Protein AF-X1S0A5-F1 (afdb_monomer_lite)

Organism: NCBI:txid412755

Secondary structure (DSSP, 8-state):
---EE--B--S-HHHHHHHTTPPTT-----B--EE--SSPPP-

InterPro domains:
  IPR000415 Nitroreductase-like [G3DSA:3.40.109.10] (1-43)
  IPR000415 Nitroreductase-like [SSF55469] (1-42)

Foldseek 3Di:
DQKAWDWDQDDDFVVVCVVVVPDPPDTDRTDTDMDHDPDDDDD

Radius of gyration: 13.63 Å; chains: 1; bounding box: 30×20×33 Å

Structure (mmCIF, N/CA/C/O backbone):
data_AF-X1S0A5-F1
#
_entry.id   AF-X1S0A5-F1
#
loop_
_atom_site.group_PDB
_atom_site.id
_atom_site.type_symbol
_atom_site.label_atom_id
_atom_site.label_alt_id
_atom_site.label_comp_id
_atom_site.label_asym_id
_atom_site.label_entity_id
_atom_site.label_seq_id
_atom_site.pdbx_PDB_ins_code
_atom_site.Cartn_x
_atom_site.Cartn_y
_atom_site.Cartn_z
_atom_site.occupancy
_atom_site.B_iso_or_equiv
_atom_site.auth_seq_id
_atom_site.auth_comp_id
_atom_site.auth_asym_id
_atom_site.auth_atom_id
_atom_site.pdbx_PDB_model_num
ATOM 1 N N . LEU A 1 1 ? 18.046 -9.789 -3.464 1.00 84.88 1 LEU A N 1
ATOM 2 C CA . LEU A 1 1 ? 16.667 -10.102 -3.901 1.00 84.88 1 LEU A CA 1
ATOM 3 C C . LEU A 1 1 ? 16.240 -9.314 -5.135 1.00 84.88 1 LEU A C 1
ATOM 5 O O . LEU A 1 1 ? 15.402 -9.842 -5.835 1.00 84.88 1 LEU A O 1
ATOM 9 N N . GLY A 1 2 ? 16.784 -8.122 -5.430 1.00 90.25 2 GLY A N 1
ATOM 10 C CA . GLY A 1 2 ? 16.363 -7.349 -6.614 1.00 90.25 2 GLY A CA 1
ATOM 11 C C . GLY A 1 2 ? 14.942 -6.783 -6.506 1.00 90.25 2 GLY A C 1
ATOM 12 O O . GLY A 1 2 ? 14.313 -6.516 -7.521 1.00 90.25 2 GLY A O 1
ATOM 13 N N . LEU A 1 3 ? 14.428 -6.653 -5.280 1.00 93.88 3 LEU A N 1
ATOM 14 C CA . LEU A 1 3 ? 13.075 -6.186 -5.005 1.00 93.88 3 LEU A CA 1
ATOM 15 C C . LEU A 1 3 ? 13.057 -4.671 -4.803 1.00 93.88 3 LEU A C 1
ATOM 17 O O . LEU A 1 3 ? 13.984 -4.112 -4.215 1.00 93.88 3 LEU A O 1
ATOM 21 N N . GLY A 1 4 ? 11.969 -4.050 -5.242 1.00 93.44 4 GLY A N 1
ATOM 22 C CA . GLY A 1 4 ? 11.617 -2.662 -4.984 1.00 93.44 4 GLY A CA 1
ATOM 23 C C . GLY A 1 4 ? 10.282 -2.546 -4.250 1.00 93.44 4 GLY A C 1
ATOM 24 O O . GLY A 1 4 ? 9.514 -3.506 -4.152 1.00 93.44 4 GLY A O 1
ATOM 25 N N . THR A 1 5 ? 10.022 -1.346 -3.736 1.00 95.44 5 THR A N 1
ATOM 26 C CA . THR A 1 5 ? 8.759 -0.967 -3.097 1.00 95.44 5 THR A CA 1
ATOM 27 C C . THR A 1 5 ? 8.401 0.469 -3.448 1.00 95.44 5 THR A C 1
ATOM 29 O O . THR A 1 5 ? 9.266 1.258 -3.828 1.00 95.44 5 THR A O 1
ATOM 32 N N . VAL A 1 6 ? 7.131 0.816 -3.272 1.00 94.25 6 VAL A N 1
ATOM 33 C CA . VAL A 1 6 ? 6.645 2.197 -3.307 1.00 94.25 6 VAL A CA 1
ATOM 34 C C . VAL A 1 6 ? 5.983 2.505 -1.972 1.00 94.25 6 VAL A C 1
ATOM 36 O O . VAL A 1 6 ? 5.225 1.691 -1.461 1.00 94.25 6 VAL A O 1
ATOM 39 N N . HIS A 1 7 ? 6.270 3.672 -1.407 1.00 96.44 7 HIS A N 1
ATOM 40 C CA . HIS A 1 7 ? 5.577 4.191 -0.232 1.00 96.44 7 HIS A CA 1
ATOM 41 C C . HIS A 1 7 ? 4.210 4.735 -0.662 1.00 96.44 7 HIS A C 1
ATOM 43 O O . HIS A 1 7 ? 4.124 5.774 -1.321 1.00 96.44 7 HIS A O 1
ATOM 49 N N . VAL A 1 8 ? 3.133 4.004 -0.365 1.00 97.25 8 VAL A N 1
ATOM 50 C CA . VAL A 1 8 ? 1.775 4.369 -0.787 1.00 97.25 8 VAL A CA 1
ATOM 51 C C . VAL A 1 8 ? 0.991 4.902 0.406 1.00 97.25 8 VAL A C 1
ATOM 53 O O . VAL A 1 8 ? 0.533 4.136 1.251 1.00 97.25 8 VAL A O 1
ATOM 56 N N . GLY A 1 9 ? 0.800 6.223 0.436 1.00 97.19 9 GLY A N 1
ATOM 57 C CA . GLY A 1 9 ? -0.093 6.913 1.379 1.00 97.19 9 GLY A CA 1
ATOM 58 C C . GLY A 1 9 ? -1.468 7.268 0.796 1.00 97.19 9 GLY A C 1
ATOM 59 O O . GLY A 1 9 ? -2.381 7.626 1.535 1.00 97.19 9 GLY A O 1
ATOM 60 N N . LEU A 1 10 ? -1.636 7.180 -0.529 1.00 97.69 10 LEU A N 1
ATOM 61 C CA . LEU A 1 10 ? -2.880 7.537 -1.214 1.00 97.69 10 LEU A CA 1
ATOM 62 C C . LEU A 1 10 ? -3.734 6.293 -1.480 1.00 97.69 10 LEU A C 1
ATOM 64 O O . LEU A 1 10 ? -3.475 5.540 -2.416 1.00 97.69 10 LEU A O 1
ATOM 68 N N . PHE A 1 11 ? -4.765 6.090 -0.663 1.00 96.81 11 PHE A N 1
ATOM 69 C CA . PHE A 1 11 ? -5.728 4.996 -0.796 1.00 96.81 11 PHE A CA 1
ATOM 70 C C . PHE A 1 11 ? -7.039 5.320 -0.063 1.00 96.81 11 PHE A C 1
ATOM 72 O O . PHE A 1 11 ? -7.091 6.206 0.789 1.00 96.81 11 PHE A O 1
ATOM 79 N N . ASP A 1 12 ? -8.111 4.586 -0.374 1.00 97.56 12 ASP A N 1
ATOM 80 C CA . ASP A 1 12 ? -9.360 4.659 0.393 1.00 97.56 12 ASP A CA 1
ATOM 81 C C . ASP A 1 12 ? -9.198 3.911 1.721 1.00 97.56 12 ASP A C 1
ATOM 83 O O . ASP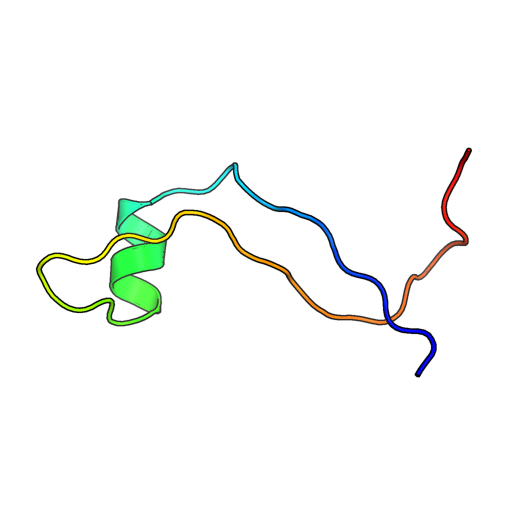 A 1 12 ? -9.271 2.680 1.780 1.00 97.56 12 ASP A O 1
ATOM 87 N N . THR A 1 13 ? -8.993 4.666 2.798 1.00 96.44 13 THR A N 1
ATOM 88 C CA . THR A 1 13 ? -8.762 4.112 4.134 1.00 96.44 13 THR A CA 1
ATOM 89 C C . THR A 1 13 ? -9.904 3.212 4.599 1.00 96.44 13 THR A C 1
ATOM 91 O O . THR A 1 13 ? -9.641 2.162 5.171 1.00 96.44 13 THR A O 1
ATOM 94 N N . LYS A 1 14 ? -11.174 3.564 4.346 1.00 95.44 14 LYS A N 1
ATOM 95 C CA . LYS A 1 14 ? -12.312 2.752 4.819 1.00 95.44 14 LYS A CA 1
ATOM 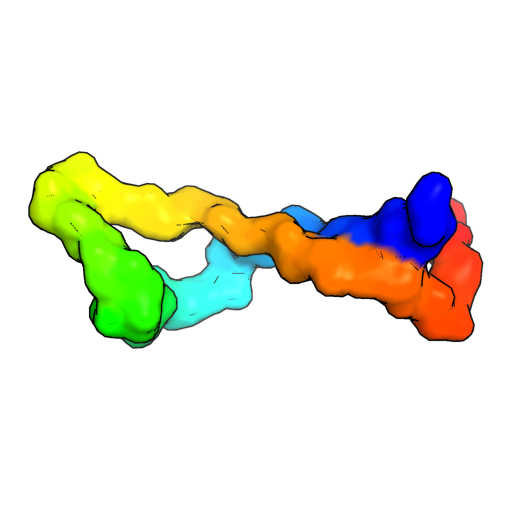96 C C . LYS A 1 14 ? -12.330 1.400 4.125 1.00 95.44 14 LYS A C 1
ATOM 98 O O . LYS A 1 14 ? -12.543 0.371 4.764 1.00 95.44 14 LYS A O 1
ATOM 103 N N . ARG A 1 15 ? -12.087 1.413 2.816 1.00 97.94 15 ARG A N 1
ATOM 104 C CA . ARG A 1 15 ? -12.071 0.201 2.002 1.00 97.94 15 ARG A CA 1
ATOM 105 C C . ARG A 1 15 ? -10.904 -0.707 2.379 1.00 97.94 15 ARG A C 1
ATOM 107 O O . ARG A 1 15 ? -11.115 -1.896 2.581 1.00 97.94 15 ARG A O 1
ATOM 114 N N . VAL A 1 16 ? -9.704 -0.147 2.533 1.00 97.69 16 VAL A N 1
ATOM 115 C CA . VAL A 1 16 ? -8.499 -0.909 2.899 1.00 97.69 16 VAL A CA 1
ATOM 116 C C . VAL A 1 16 ? -8.613 -1.494 4.310 1.00 97.69 16 VAL A C 1
ATOM 118 O O . VAL A 1 16 ? -8.345 -2.677 4.485 1.00 97.69 16 VAL A O 1
ATOM 121 N N . THR A 1 17 ? -9.090 -0.722 5.292 1.00 97.44 17 THR A N 1
ATOM 122 C CA . THR A 1 17 ? -9.339 -1.206 6.664 1.00 97.44 17 THR A CA 1
ATOM 123 C C . THR A 1 17 ? -10.266 -2.422 6.677 1.00 97.44 17 THR A C 1
ATOM 125 O O . THR A 1 17 ? -10.009 -3.370 7.412 1.00 97.44 17 THR A O 1
ATOM 128 N N . SER A 1 18 ? -11.315 -2.419 5.844 1.00 97.38 18 SER A N 1
ATOM 129 C CA . SER A 1 18 ? -12.234 -3.556 5.731 1.00 97.38 18 SER A CA 1
ATOM 130 C C . SER A 1 18 ? -11.629 -4.756 5.005 1.00 97.38 18 SER A C 1
ATOM 132 O O . SER A 1 18 ? -11.953 -5.877 5.362 1.00 97.38 18 SER A O 1
ATOM 134 N N . ILE A 1 19 ? -10.806 -4.549 3.972 1.00 97.94 19 ILE A N 1
ATOM 135 C CA . ILE A 1 19 ? -10.175 -5.648 3.218 1.00 97.94 19 ILE A CA 1
ATOM 136 C C . ILE A 1 19 ? -9.123 -6.364 4.068 1.00 97.94 19 ILE A C 1
ATOM 138 O O . ILE A 1 19 ? -8.964 -7.574 3.959 1.00 97.94 19 ILE A O 1
ATOM 142 N N . LEU A 1 20 ? -8.384 -5.606 4.878 1.00 97.19 20 LEU A N 1
ATOM 143 C CA . LEU A 1 20 ? -7.298 -6.122 5.709 1.00 97.19 20 LEU A CA 1
ATOM 144 C C . LEU A 1 20 ? -7.758 -6.561 7.107 1.00 97.19 20 LEU A C 1
ATOM 146 O O . LEU A 1 20 ? -6.905 -6.890 7.928 1.00 97.19 20 LEU A O 1
ATOM 150 N N . ASP A 1 21 ? -9.065 -6.526 7.391 1.00 97.75 21 ASP A N 1
ATOM 151 C CA . ASP A 1 21 ? -9.645 -6.842 8.703 1.00 97.75 21 ASP A CA 1
ATOM 152 C C . ASP A 1 21 ? -8.923 -6.132 9.863 1.00 97.75 21 ASP A C 1
ATOM 154 O O . ASP A 1 21 ? -8.568 -6.724 10.886 1.00 97.75 21 ASP A O 1
ATOM 158 N N . VAL A 1 22 ? -8.666 -4.830 9.695 1.00 97.50 22 VAL A N 1
ATOM 159 C CA . VAL A 1 22 ? -7.882 -4.057 10.666 1.00 97.50 22 VAL A CA 1
ATOM 160 C C . VAL A 1 22 ? -8.634 -3.975 12.001 1.00 97.50 22 VAL A C 1
ATOM 162 O O . VAL A 1 22 ? -9.789 -3.536 12.026 1.00 97.50 22 VAL A O 1
ATOM 165 N N . PRO A 1 23 ? -7.997 -4.343 13.130 1.00 97.00 23 PRO A N 1
ATOM 166 C CA . PRO A 1 23 ? -8.648 -4.312 14.433 1.00 97.00 23 PRO A CA 1
ATOM 167 C C . PRO A 1 23 ? -9.085 -2.905 14.858 1.00 97.00 23 PRO A C 1
ATOM 169 O O . PRO A 1 23 ? -8.465 -1.896 14.515 1.00 97.00 23 PRO A O 1
ATOM 172 N N . GLY A 1 24 ? -10.129 -2.838 15.686 1.00 96.75 24 GLY A N 1
ATOM 173 C CA . GLY A 1 24 ? -10.574 -1.582 16.288 1.00 96.75 24 GLY A CA 1
ATOM 174 C C . GLY A 1 24 ? -9.455 -0.893 17.077 1.00 96.75 24 GLY A C 1
ATOM 175 O O . GLY A 1 24 ? -8.710 -1.541 17.809 1.00 96.75 24 GLY A O 1
ATOM 176 N N . GLY A 1 25 ? -9.341 0.428 16.923 1.00 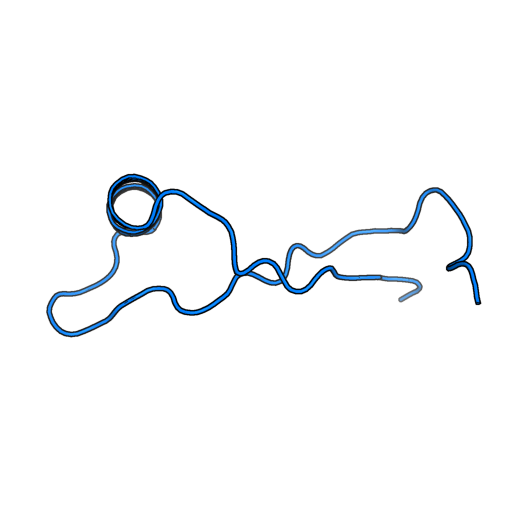96.81 25 GLY A N 1
ATOM 177 C CA . GLY A 1 25 ? -8.268 1.226 17.529 1.00 96.81 25 GLY A CA 1
ATOM 178 C C . GLY A 1 25 ? -6.984 1.306 16.696 1.00 96.81 25 GLY A C 1
ATOM 179 O O . GLY A 1 25 ? -6.072 2.032 17.082 1.00 96.81 25 GLY A O 1
ATOM 180 N N . PHE A 1 26 ? -6.925 0.626 15.548 1.00 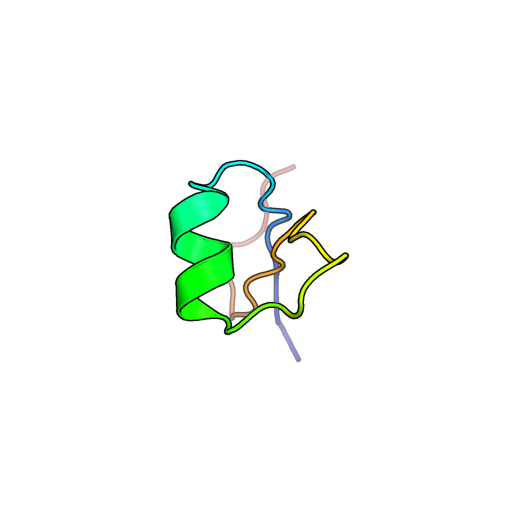97.69 26 PHE A N 1
ATOM 181 C CA . PHE A 1 26 ? -5.812 0.698 14.603 1.00 97.69 26 PHE A CA 1
ATOM 182 C C . PHE A 1 26 ? -6.234 1.374 13.294 1.00 97.69 26 PHE A C 1
ATOM 184 O O . PHE A 1 26 ? -7.417 1.438 12.951 1.00 97.69 26 PHE A O 1
ATOM 191 N N . CYS A 1 27 ? -5.255 1.882 12.548 1.00 95.94 27 CYS A N 1
ATOM 192 C CA . CYS A 1 27 ? -5.460 2.432 11.214 1.00 95.94 27 CYS A CA 1
ATOM 193 C C . CYS A 1 27 ? -4.303 2.064 10.280 1.00 95.94 27 CYS A C 1
ATOM 195 O O . CYS A 1 27 ? -3.170 1.854 10.716 1.00 95.94 27 CYS A O 1
ATOM 197 N N . VAL A 1 28 ? -4.595 2.002 8.980 1.00 97.00 28 VAL A N 1
ATOM 198 C CA . VAL A 1 28 ? -3.569 1.856 7.944 1.00 97.00 28 VAL A CA 1
ATOM 199 C C . VAL A 1 28 ? -2.984 3.231 7.658 1.00 97.00 28 VAL A C 1
ATOM 201 O O . VAL A 1 28 ? -3.698 4.124 7.204 1.00 97.00 28 VAL A O 1
ATOM 204 N N . VAL A 1 29 ? -1.696 3.394 7.943 1.00 96.69 29 VAL A N 1
ATOM 205 C CA . VAL A 1 29 ? -0.950 4.640 7.699 1.00 96.69 29 VAL A CA 1
ATOM 206 C C . VAL A 1 29 ? -0.270 4.648 6.336 1.00 96.69 29 VAL A C 1
ATOM 208 O O . VAL A 1 29 ? -0.149 5.692 5.705 1.00 96.69 29 VAL A O 1
ATOM 211 N N . GLU A 1 30 ? 0.152 3.477 5.877 1.00 97.56 30 GLU A N 1
ATOM 212 C CA . GLU A 1 30 ? 0.966 3.309 4.687 1.00 97.56 30 GLU A CA 1
ATOM 213 C C . GLU A 1 30 ? 0.881 1.860 4.206 1.00 97.56 30 GLU A C 1
ATOM 215 O O . GLU A 1 30 ? 0.696 0.938 5.004 1.00 97.56 30 GLU A O 1
ATOM 220 N N . MET A 1 31 ? 1.051 1.661 2.901 1.00 97.25 31 MET A N 1
ATOM 221 C CA . MET A 1 31 ? 1.317 0.354 2.312 1.00 97.25 31 MET A CA 1
ATOM 222 C C . MET A 1 31 ? 2.648 0.376 1.556 1.00 97.25 31 MET A C 1
ATOM 224 O O . MET A 1 31 ? 2.970 1.356 0.886 1.00 97.25 31 MET A O 1
ATOM 228 N N . THR A 1 32 ? 3.385 -0.733 1.626 1.00 96.94 32 THR A N 1
ATOM 229 C CA . THR A 1 32 ? 4.659 -0.956 0.925 1.00 96.94 32 THR A CA 1
ATOM 230 C C . THR A 1 32 ? 4.551 -2.181 0.004 1.00 96.94 32 THR A C 1
ATOM 232 O O . THR A 1 32 ? 5.016 -3.271 0.348 1.00 96.94 32 THR A O 1
ATOM 235 N N . PRO A 1 33 ? 3.864 -2.067 -1.153 1.00 94.12 33 PRO A N 1
ATOM 236 C CA . PRO A 1 33 ? 3.803 -3.139 -2.142 1.00 94.12 33 PRO A CA 1
ATOM 237 C C . PRO A 1 33 ? 5.206 -3.587 -2.552 1.00 94.12 33 PRO A C 1
ATOM 239 O O . PRO A 1 33 ? 6.046 -2.768 -2.913 1.00 94.12 33 PRO A O 1
ATOM 242 N N . LEU A 1 34 ? 5.433 -4.897 -2.531 1.00 96.44 34 LEU A N 1
ATOM 243 C CA . LEU A 1 34 ? 6.731 -5.507 -2.792 1.00 96.44 34 LEU A CA 1
ATOM 244 C C . LEU A 1 34 ? 6.724 -6.226 -4.142 1.00 96.44 34 LEU A C 1
ATOM 246 O O . LEU A 1 34 ? 5.827 -7.023 -4.416 1.00 96.44 34 LEU A O 1
ATOM 250 N N . GLY A 1 35 ? 7.745 -5.990 -4.964 1.00 94.94 35 GLY A N 1
ATOM 251 C CA . GLY A 1 35 ? 7.865 -6.646 -6.265 1.00 94.94 35 GLY A CA 1
ATOM 252 C C . GLY A 1 35 ? 9.224 -6.455 -6.923 1.00 94.94 35 GLY A C 1
ATOM 253 O O . GLY A 1 35 ? 10.130 -5.859 -6.345 1.00 94.94 35 GLY A O 1
ATOM 254 N N . TYR A 1 36 ? 9.364 -6.975 -8.139 1.00 95.44 36 TYR A N 1
ATOM 255 C CA . TYR A 1 36 ? 10.535 -6.758 -8.985 1.00 95.44 36 TYR A CA 1
ATOM 256 C C . TYR A 1 36 ? 10.282 -5.554 -9.902 1.00 95.44 36 TYR A C 1
ATOM 258 O O . TYR A 1 36 ? 9.244 -5.541 -10.567 1.00 95.44 36 TYR A O 1
ATOM 266 N N . PRO A 1 37 ? 11.174 -4.549 -9.941 1.00 92.50 37 PRO A N 1
ATOM 267 C CA . PRO A 1 37 ? 11.027 -3.414 -10.844 1.00 92.50 37 PRO A CA 1
ATOM 268 C C . PRO A 1 37 ? 11.092 -3.853 -12.310 1.00 92.50 37 PRO A C 1
ATOM 270 O O . PRO A 1 37 ? 11.966 -4.629 -12.688 1.00 92.50 37 PRO A O 1
ATOM 273 N N . ASP A 1 38 ? 10.182 -3.328 -13.126 1.00 92.19 38 ASP A N 1
ATOM 274 C CA . ASP A 1 38 ? 10.183 -3.525 -14.583 1.00 92.19 38 ASP A CA 1
ATOM 275 C C . ASP A 1 38 ? 11.178 -2.577 -15.285 1.00 92.19 38 ASP A C 1
ATOM 277 O O . ASP A 1 38 ? 11.614 -2.811 -16.410 1.00 92.19 38 ASP A O 1
ATOM 281 N N . GLN A 1 39 ? 11.586 -1.509 -14.595 1.00 89.62 39 GLN A N 1
ATOM 282 C CA . GLN A 1 39 ? 12.590 -0.545 -15.033 1.00 89.62 39 GLN A CA 1
ATOM 283 C C . GLN A 1 39 ? 13.552 -0.226 -13.889 1.00 89.62 39 GLN A C 1
ATOM 285 O O . GLN A 1 39 ? 13.2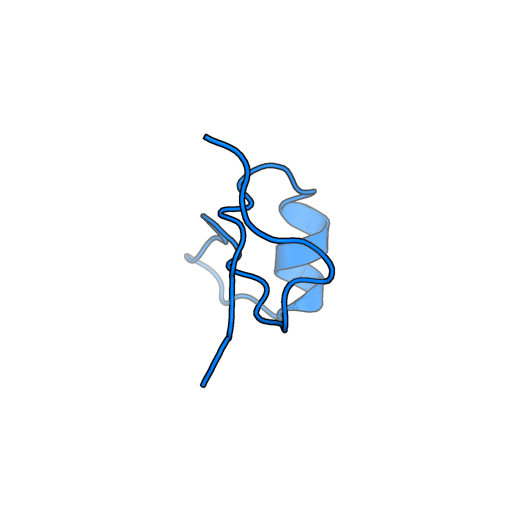10 -0.350 -12.709 1.00 89.62 39 GLN A O 1
ATOM 290 N N . GLU A 1 40 ? 14.749 0.240 -14.239 1.00 84.75 40 GLU A N 1
ATOM 291 C CA . GLU A 1 40 ? 15.649 0.827 -13.251 1.00 84.75 40 GLU A CA 1
ATOM 292 C C . GLU A 1 40 ? 15.051 2.131 -12.694 1.00 84.75 40 GLU A C 1
ATOM 294 O O . GLU A 1 40 ? 14.437 2.896 -13.448 1.00 84.75 40 GLU A O 1
ATOM 299 N N . PRO A 1 41 ? 15.208 2.405 -11.385 1.00 76.44 41 PRO A N 1
ATOM 300 C CA . PRO A 1 41 ? 14.784 3.670 -10.804 1.00 76.44 41 PRO A CA 1
ATOM 301 C C . PRO A 1 41 ? 15.442 4.846 -11.530 1.00 76.44 41 PRO A C 1
ATOM 303 O O . PRO A 1 41 ? 16.656 4.859 -11.737 1.00 76.44 41 PRO A O 1
ATOM 306 N N . GLY A 1 42 ? 14.634 5.840 -11.900 1.00 80.06 42 GLY A N 1
ATOM 307 C CA . GLY A 1 42 ? 15.151 7.118 -12.380 1.0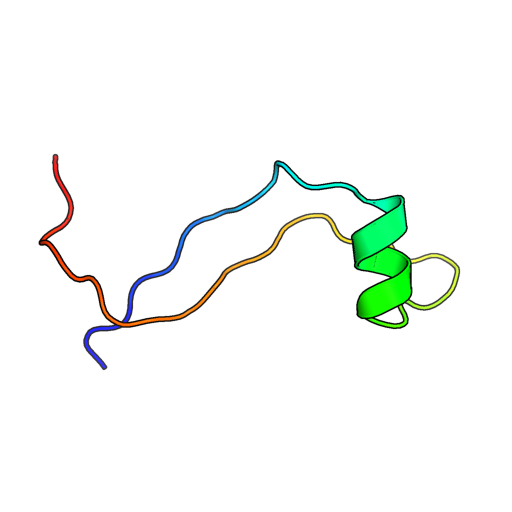0 80.06 42 GLY A CA 1
ATOM 308 C C . GLY A 1 42 ? 15.862 7.902 -11.264 1.00 80.06 42 GLY A C 1
ATOM 309 O O . GLY A 1 42 ? 15.649 7.599 -10.086 1.00 80.06 42 GLY A O 1
ATOM 310 N N . PRO A 1 43 ? 16.710 8.883 -11.626 1.00 68.69 43 PRO A N 1
ATOM 311 C CA . PRO A 1 43 ? 17.366 9.778 -10.673 1.00 68.69 43 PRO A CA 1
ATOM 312 C C . PRO A 1 43 ? 16.389 10.695 -9.925 1.00 68.69 43 PRO A C 1
ATOM 314 O O . PRO A 1 43 ? 15.301 10.996 -10.472 1.00 68.69 43 PRO A O 1
#

pLDDT: mean 94.01, std 6.15, range [68.69, 97.94]

Sequence (43 aa):
LGLGTVHVGLFDTKRVTSILDVPGGFCVVEMTPLGYPDQEPGP